Protein AF-A0A970TPG6-F1 (afdb_monomer)

Radius of gyration: 20.42 Å; Cα contacts (8 Å, |Δi|>4): 256; chains: 1; bounding box: 68×37×38 Å

Secondary structure (DSSP, 8-state):
---HHHHHHHHGGGG-------SEEEEEEEEE---SSB-TT-EEEEEEEEEESSS---S-GGG-EEEEESEEEEEEPPPEEEETTEEEEEEEEEE---SSSEEEEEEEE--TT--EEEEEEEEB---

Sequence (127 aa):
MINLNKFFFSILFLFFFASNVFSCDIYFSVLNNKKAEYKAGEELVLKVKIHNTHRVCPEDINKVKFEEKGIKILSATRWSEPSSGVFERKLKLKIENSKSNQATMRVIRTCDKEGGRKTFSVKVAKS

Nearest PDB structures (foldseek):
  3oq3-assembly1_B  TM=3.943E-01  e=3.334E-03  Ectromelia virus Moscow
  3s36-assembly1_X  TM=4.317E-01  e=1.628E-02  Homo sapiens
  4pgz-assembly2_A  TM=4.745E-01  e=4.941E-02  Homo sapiens
  7nyd-assembly1_A  TM=5.686E-01  e=1.897E+00  Homo sapiens

Mean predicted aligned error: 8.01 Å

Structure (mmCIF, N/CA/C/O backbone):
data_AF-A0A970TPG6-F1
#
_entry.id   AF-A0A970TPG6-F1
#
loop_
_atom_site.group_PDB
_atom_site.id
_atom_site.type_symbol
_atom_site.label_atom_id
_atom_site.label_alt_id
_atom_site.label_comp_id
_atom_site.label_asym_id
_atom_site.label_entity_id
_atom_site.label_seq_id
_atom_site.pdbx_PDB_ins_code
_atom_site.Cartn_x
_atom_site.Cartn_y
_atom_site.Cartn_z
_atom_site.occupancy
_atom_site.B_iso_or_equiv
_atom_site.auth_seq_id
_atom_site.auth_comp_id
_atom_site.auth_asym_id
_atom_site.auth_atom_id
_atom_site.pdbx_PDB_model_num
ATOM 1 N N . MET A 1 1 ? 53.887 23.217 12.599 1.00 51.88 1 MET A N 1
ATOM 2 C CA . MET A 1 1 ? 52.812 23.619 13.533 1.00 51.88 1 MET A CA 1
ATOM 3 C C . MET A 1 1 ? 51.517 23.764 12.753 1.00 51.88 1 MET A C 1
ATOM 5 O O . MET A 1 1 ? 51.378 24.702 11.979 1.00 51.88 1 MET A O 1
ATOM 9 N N . ILE A 1 2 ? 50.615 22.791 12.871 1.00 59.25 2 ILE A N 1
ATOM 10 C CA . ILE A 1 2 ? 49.308 22.831 12.204 1.00 59.25 2 ILE A CA 1
ATOM 11 C C . ILE A 1 2 ? 48.425 23.790 13.011 1.00 59.25 2 ILE A C 1
ATOM 13 O O . ILE A 1 2 ? 48.276 23.620 14.217 1.00 59.25 2 ILE A O 1
ATOM 17 N N . ASN A 1 3 ? 47.897 24.834 12.366 1.00 55.19 3 ASN A N 1
ATOM 18 C CA . ASN A 1 3 ? 47.033 25.824 13.013 1.00 55.19 3 ASN A CA 1
ATOM 19 C C . ASN A 1 3 ? 45.741 25.143 13.494 1.00 55.19 3 ASN A C 1
ATOM 21 O O . ASN A 1 3 ? 44.906 24.757 12.674 1.00 55.19 3 ASN A O 1
ATOM 25 N N . LEU A 1 4 ? 45.578 25.020 14.814 1.00 59.75 4 LEU A N 1
ATOM 26 C CA . LEU A 1 4 ? 44.483 24.294 15.471 1.00 59.75 4 LEU A CA 1
ATOM 27 C C . LEU A 1 4 ? 43.090 24.785 15.014 1.00 59.75 4 LEU A C 1
ATOM 29 O O . LEU A 1 4 ? 42.172 23.988 14.840 1.00 59.75 4 LEU A O 1
ATOM 33 N N . ASN A 1 5 ? 42.974 26.074 14.670 1.00 57.62 5 ASN A N 1
ATOM 34 C CA . ASN A 1 5 ? 41.733 26.693 14.185 1.00 57.62 5 ASN A CA 1
ATOM 35 C C . ASN A 1 5 ? 41.367 26.313 12.736 1.00 57.62 5 ASN A C 1
ATOM 37 O O . ASN A 1 5 ? 40.197 26.357 12.367 1.00 57.62 5 ASN A O 1
ATOM 41 N N . LYS A 1 6 ? 42.344 25.916 11.906 1.00 54.59 6 LYS A N 1
ATOM 42 C CA . LYS A 1 6 ? 42.099 25.441 10.529 1.00 54.59 6 LYS A CA 1
ATOM 43 C C . LYS A 1 6 ? 41.774 23.945 10.483 1.00 54.59 6 LYS A C 1
ATOM 45 O O . LYS A 1 6 ? 41.088 23.498 9.570 1.00 54.59 6 LYS A O 1
ATOM 50 N N . PHE A 1 7 ? 42.215 23.188 11.489 1.00 56.19 7 PHE A N 1
ATOM 51 C CA . PHE A 1 7 ? 41.915 21.760 11.614 1.00 56.19 7 PHE A CA 1
ATOM 52 C C . PHE A 1 7 ? 40.449 21.516 12.010 1.00 56.19 7 PHE A C 1
ATOM 54 O O . PHE A 1 7 ? 39.806 20.606 11.489 1.00 56.19 7 PHE A O 1
ATOM 61 N N . PHE A 1 8 ? 39.883 22.399 12.841 1.00 56.66 8 PHE A N 1
ATOM 62 C CA . PHE A 1 8 ? 38.481 22.325 13.262 1.00 56.66 8 PHE A CA 1
ATOM 63 C C . PHE A 1 8 ? 37.495 22.510 12.093 1.00 56.66 8 PHE A C 1
ATOM 65 O O . PHE A 1 8 ? 36.499 21.797 11.997 1.00 56.66 8 PHE A O 1
ATOM 72 N N . PHE A 1 9 ? 37.813 23.399 11.144 1.00 57.06 9 PHE A N 1
ATOM 73 C CA . PHE A 1 9 ? 36.996 23.607 9.941 1.00 57.06 9 PHE A CA 1
ATOM 74 C C . PHE A 1 9 ? 37.078 22.438 8.941 1.00 57.06 9 PHE A C 1
ATOM 76 O O . PHE A 1 9 ? 36.124 22.197 8.207 1.00 57.06 9 PHE A O 1
ATOM 83 N N . SER A 1 10 ? 38.181 21.678 8.939 1.00 57.06 10 SER A N 1
ATOM 84 C CA . SER A 1 10 ? 38.371 20.524 8.047 1.00 57.06 10 SER A CA 1
ATOM 85 C C . SER A 1 10 ? 37.647 19.258 8.524 1.00 57.06 10 SER A C 1
ATOM 87 O O . SER A 1 10 ? 37.299 18.418 7.698 1.00 57.06 10 SER A O 1
ATOM 89 N N . ILE A 1 11 ? 37.400 19.113 9.830 1.00 59.25 11 ILE A N 1
ATOM 90 C CA . ILE A 1 11 ? 36.650 17.980 10.405 1.00 59.25 11 ILE A CA 1
ATOM 91 C C . ILE A 1 11 ? 35.133 18.159 10.241 1.00 59.25 11 ILE A C 1
ATOM 93 O O . ILE A 1 11 ? 34.408 17.178 10.082 1.00 59.25 11 ILE A O 1
ATOM 97 N N . LEU A 1 12 ? 34.646 19.403 10.197 1.00 57.31 12 LEU A N 1
ATOM 98 C CA . LEU A 1 12 ? 33.216 19.706 10.087 1.00 57.31 12 LEU A CA 1
ATOM 99 C C . LEU A 1 12 ? 32.616 19.368 8.704 1.00 57.31 12 LEU A C 1
ATOM 101 O O . LEU A 1 12 ? 31.408 19.186 8.587 1.00 57.31 12 LEU A O 1
ATOM 105 N N . PHE A 1 13 ? 33.442 19.230 7.660 1.00 56.47 13 PHE A N 1
ATOM 106 C CA . PHE A 1 13 ? 32.980 18.943 6.293 1.00 56.47 13 PHE A CA 1
ATOM 107 C C . PHE A 1 13 ? 32.783 17.440 5.999 1.00 56.47 13 PHE A C 1
ATOM 109 O O . PHE A 1 13 ? 32.163 17.079 5.002 1.00 56.47 13 PHE A O 1
ATOM 116 N N . LEU A 1 14 ? 33.264 16.549 6.876 1.00 57.03 14 LEU A N 1
ATOM 117 C CA . LEU A 1 14 ? 33.251 15.091 6.664 1.00 57.03 14 LEU A CA 1
ATOM 118 C C . LEU A 1 14 ? 31.952 14.389 7.096 1.00 57.03 14 LEU A C 1
ATOM 120 O O . LEU A 1 14 ? 31.821 13.182 6.921 1.00 57.03 14 LEU A O 1
ATOM 124 N N . PHE A 1 15 ? 30.968 15.134 7.605 1.00 57.62 15 PHE A N 1
ATOM 125 C CA . PHE A 1 15 ? 29.651 14.606 7.985 1.00 57.62 15 PHE A CA 1
ATOM 126 C C . PHE A 1 15 ? 28.602 14.672 6.860 1.00 57.62 15 PHE A C 1
ATOM 128 O O . PHE A 1 15 ? 27.402 14.537 7.110 1.00 57.62 15 PHE A O 1
ATOM 135 N N . PHE A 1 16 ? 29.030 14.872 5.609 1.00 60.25 16 PHE A N 1
ATOM 136 C CA . PHE A 1 16 ? 28.125 14.942 4.465 1.00 60.25 16 PHE A CA 1
ATOM 137 C C . PHE A 1 16 ? 27.560 13.549 4.092 1.00 60.25 16 PHE A C 1
ATOM 139 O O . PHE A 1 16 ? 28.134 12.798 3.313 1.00 60.25 16 PHE A O 1
ATOM 146 N N . PHE A 1 17 ? 26.375 13.271 4.644 1.00 56.88 17 PHE A N 1
ATOM 147 C CA . PHE A 1 17 ? 25.261 12.520 4.047 1.00 56.88 17 PHE A CA 1
ATOM 148 C C . PHE A 1 17 ? 25.469 11.034 3.722 1.00 56.88 17 PHE A C 1
ATOM 150 O O . PHE A 1 17 ? 25.522 10.628 2.565 1.00 56.88 17 PHE A O 1
ATOM 157 N N . ALA A 1 18 ? 25.359 10.191 4.749 1.00 55.50 18 ALA A N 1
ATOM 158 C CA . ALA A 1 18 ? 24.852 8.832 4.569 1.00 55.50 18 ALA A CA 1
ATOM 159 C C . ALA A 1 18 ? 23.316 8.871 4.414 1.00 55.50 18 ALA A C 1
ATOM 161 O O . ALA A 1 18 ? 22.571 8.591 5.356 1.00 55.50 18 ALA A O 1
ATOM 162 N N . SER A 1 19 ? 22.812 9.283 3.247 1.00 61.28 19 SER A N 1
ATOM 163 C CA . SER A 1 19 ? 21.405 9.058 2.905 1.00 61.28 19 SER A CA 1
ATOM 164 C C . SER A 1 19 ? 21.236 7.601 2.469 1.00 61.28 19 SER A C 1
ATOM 166 O O . SER A 1 19 ? 21.944 7.113 1.594 1.00 61.28 19 SER A O 1
ATOM 168 N N . ASN A 1 20 ? 20.305 6.881 3.100 1.00 59.00 20 ASN A N 1
ATOM 169 C CA . ASN A 1 20 ? 19.937 5.535 2.662 1.00 59.00 20 ASN A CA 1
ATOM 170 C C . ASN A 1 20 ? 19.205 5.661 1.321 1.00 59.00 20 ASN A C 1
ATOM 172 O O . ASN A 1 20 ? 18.026 6.024 1.287 1.00 59.00 20 ASN A O 1
ATOM 176 N N . VAL A 1 21 ? 19.919 5.425 0.220 1.00 64.06 21 VAL A N 1
ATOM 177 C CA . VAL A 1 21 ? 19.346 5.453 -1.126 1.00 64.06 21 VAL A CA 1
ATOM 178 C C . VAL A 1 21 ? 18.658 4.117 -1.361 1.00 64.06 21 VAL A C 1
ATOM 180 O O . VAL A 1 21 ? 19.294 3.129 -1.708 1.00 64.06 21 VAL A O 1
ATOM 183 N N . PHE A 1 22 ? 17.343 4.075 -1.150 1.00 79.75 22 PHE A N 1
ATOM 184 C CA . PHE A 1 22 ? 16.560 2.926 -1.584 1.00 79.75 22 PHE A CA 1
ATOM 185 C C . PHE A 1 22 ? 16.502 2.884 -3.110 1.00 79.75 22 PHE A C 1
ATOM 187 O O . PHE A 1 22 ? 16.376 3.898 -3.796 1.00 79.75 22 PHE A O 1
ATOM 194 N N . SER A 1 23 ? 16.543 1.667 -3.620 1.00 82.31 23 SER A N 1
ATOM 195 C CA . SER A 1 23 ? 16.485 1.342 -5.037 1.00 82.31 23 SER A CA 1
ATOM 196 C C . SER A 1 23 ? 15.093 1.529 -5.649 1.00 82.31 23 SER A C 1
ATOM 198 O O . SER A 1 23 ? 14.927 1.711 -6.859 1.00 82.31 23 SER A O 1
ATOM 200 N N . CYS A 1 24 ? 14.052 1.494 -4.828 1.00 88.62 24 CYS A N 1
ATOM 201 C CA . CYS A 1 24 ? 12.700 1.777 -5.275 1.00 88.62 24 CYS A CA 1
ATOM 202 C C . CYS A 1 24 ? 12.037 2.760 -4.319 1.00 88.62 24 CYS A C 1
ATOM 204 O O . CYS A 1 24 ? 11.940 2.500 -3.115 1.00 88.62 24 CYS A O 1
ATOM 206 N N . ASP A 1 25 ? 11.479 3.826 -4.877 1.00 92.56 25 ASP A N 1
ATOM 207 C CA . ASP A 1 25 ? 10.598 4.715 -4.143 1.00 92.56 25 ASP A CA 1
ATOM 208 C C . ASP A 1 25 ? 9.174 4.169 -4.155 1.00 92.56 25 ASP A C 1
ATOM 210 O O . ASP A 1 25 ? 8.652 3.730 -5.181 1.00 92.56 25 ASP A O 1
ATOM 214 N N . ILE A 1 26 ? 8.519 4.214 -2.997 1.00 96.06 26 ILE A N 1
ATOM 215 C CA . ILE A 1 26 ? 7.124 3.802 -2.837 1.00 96.06 26 ILE A CA 1
ATOM 216 C C . ILE A 1 26 ? 6.305 5.033 -2.450 1.00 96.06 26 ILE A C 1
ATOM 218 O O . ILE A 1 26 ? 6.691 5.813 -1.576 1.00 96.06 26 ILE A O 1
ATOM 222 N N . TYR A 1 27 ? 5.142 5.214 -3.063 1.00 97.06 27 TYR A N 1
ATOM 223 C CA . TYR A 1 27 ? 4.226 6.313 -2.779 1.00 97.06 27 TYR A CA 1
ATOM 224 C C . TYR A 1 27 ? 2.815 5.795 -2.540 1.00 97.06 27 TYR A C 1
ATOM 226 O O . TYR A 1 27 ? 2.385 4.788 -3.107 1.00 97.06 27 TYR A O 1
ATOM 234 N N . PHE A 1 28 ? 2.092 6.531 -1.704 1.00 98.00 28 PHE A N 1
ATOM 235 C CA . PHE A 1 28 ? 0.732 6.221 -1.299 1.00 98.00 28 PHE A CA 1
ATOM 236 C C . PHE A 1 28 ? -0.178 7.401 -1.606 1.00 98.00 28 PHE A C 1
ATOM 238 O O . PHE A 1 28 ? 0.163 8.550 -1.325 1.00 98.00 28 PHE A O 1
ATOM 245 N N . SER A 1 29 ? -1.355 7.124 -2.153 1.00 97.75 29 SER A N 1
ATOM 246 C CA . SER A 1 29 ? -2.391 8.139 -2.346 1.00 97.75 29 SER A CA 1
ATOM 247 C C . SER A 1 29 ? -3.755 7.543 -2.043 1.00 97.75 29 SER A C 1
ATOM 249 O O . SER A 1 29 ? -4.179 6.594 -2.699 1.00 97.75 29 SER A O 1
ATOM 251 N N . VAL A 1 30 ? -4.446 8.085 -1.043 1.00 97.44 30 VAL A N 1
ATOM 252 C CA . VAL A 1 30 ? -5.830 7.694 -0.749 1.00 97.44 30 VAL A CA 1
ATOM 253 C C . VAL A 1 30 ? -6.722 8.315 -1.819 1.00 97.44 30 VAL A C 1
ATOM 255 O O . VAL A 1 30 ? -6.802 9.537 -1.916 1.00 97.44 30 VAL A O 1
ATOM 258 N N . LEU A 1 31 ? -7.342 7.474 -2.646 1.00 96.25 31 LEU A N 1
ATOM 259 C CA . LEU A 1 31 ? -8.183 7.897 -3.767 1.00 96.25 31 LEU A CA 1
ATOM 260 C C . LEU A 1 31 ? -9.637 8.133 -3.357 1.00 96.25 31 LEU A C 1
ATOM 262 O O . LEU A 1 31 ? -10.322 8.916 -4.001 1.00 96.25 31 LEU A O 1
ATOM 266 N N . ASN A 1 32 ? -10.115 7.434 -2.325 1.00 93.81 32 ASN A N 1
ATOM 267 C CA . ASN A 1 32 ? -11.489 7.550 -1.847 1.00 93.81 32 ASN A CA 1
ATOM 268 C C . ASN A 1 32 ? -11.563 7.378 -0.324 1.00 93.81 32 ASN A C 1
ATOM 270 O O . ASN A 1 32 ? -10.763 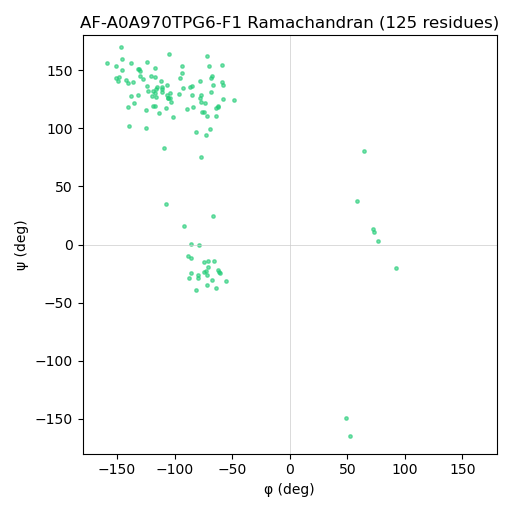6.631 0.244 1.00 93.81 32 ASN A O 1
ATOM 274 N N . ASN A 1 33 ? -12.543 8.039 0.300 1.00 91.81 33 ASN A N 1
ATOM 275 C CA . ASN A 1 33 ? -12.832 8.017 1.735 1.00 91.81 33 ASN A CA 1
ATOM 276 C C . ASN A 1 33 ? -11.661 8.468 2.615 1.00 91.81 33 ASN A C 1
ATOM 278 O O . ASN A 1 33 ? -11.460 7.922 3.694 1.00 91.81 33 ASN A O 1
ATOM 282 N N . LYS A 1 34 ? -10.880 9.467 2.180 1.00 95.69 34 LYS A N 1
ATOM 283 C CA . LYS A 1 34 ? -9.809 10.025 3.015 1.00 95.69 34 LYS A CA 1
ATOM 284 C C . LYS A 1 34 ? -10.407 10.680 4.263 1.00 95.69 34 LYS A C 1
ATOM 286 O O . LYS A 1 34 ? -11.112 11.678 4.156 1.00 95.69 34 LYS A O 1
ATOM 291 N N . LYS A 1 35 ? -10.065 10.156 5.437 1.00 95.12 35 LYS A N 1
ATOM 292 C CA . LYS A 1 35 ? -10.436 10.718 6.742 1.00 95.12 35 LYS A CA 1
ATOM 293 C C . LYS A 1 35 ? -9.204 10.992 7.596 1.00 95.12 35 LYS A C 1
ATOM 295 O O . LYS A 1 35 ? -8.149 10.390 7.391 1.00 95.12 35 LYS A O 1
ATOM 300 N N . ALA A 1 36 ? -9.351 11.904 8.555 1.00 94.50 36 ALA A N 1
ATOM 301 C CA . ALA A 1 36 ? -8.344 12.124 9.593 1.00 94.50 36 ALA A CA 1
ATOM 302 C C . ALA A 1 36 ? -8.235 10.916 10.542 1.00 94.50 36 ALA A C 1
ATOM 304 O O . ALA A 1 36 ? -7.153 10.626 11.052 1.00 94.50 36 ALA A O 1
ATOM 305 N N . GLU A 1 37 ? -9.348 10.207 10.736 1.00 95.25 37 GLU A N 1
ATOM 306 C CA . GLU A 1 37 ? -9.489 9.042 11.601 1.00 95.25 37 GLU A CA 1
ATOM 307 C C . GLU A 1 37 ? -10.577 8.116 11.043 1.00 95.25 37 GLU A C 1
ATOM 309 O O . GLU A 1 37 ? -11.570 8.592 10.487 1.00 95.25 37 GLU A O 1
ATOM 314 N N . TYR A 1 38 ? -10.370 6.806 11.165 1.00 95.44 38 TYR A N 1
ATOM 315 C CA . TYR A 1 38 ? -11.287 5.777 10.676 1.00 95.44 38 TYR A CA 1
ATOM 316 C C . TYR A 1 38 ? -11.843 4.947 11.824 1.00 95.44 38 TYR A C 1
ATOM 318 O O . TYR A 1 38 ? -11.172 4.739 12.832 1.00 95.44 38 TYR A O 1
ATOM 326 N N . LYS A 1 39 ? -13.044 4.406 11.648 1.00 95.12 39 LYS A N 1
ATOM 327 C CA . LYS A 1 39 ? -13.605 3.381 12.534 1.00 95.12 39 LYS A CA 1
ATOM 328 C C . LYS A 1 39 ? -13.307 1.988 11.984 1.00 95.12 39 LYS A C 1
ATOM 330 O O . LYS A 1 39 ? -13.160 1.802 10.775 1.00 95.12 39 LYS A O 1
ATOM 335 N N . ALA A 1 40 ? -13.249 0.993 12.864 1.00 95.00 40 ALA A N 1
ATOM 336 C CA . ALA A 1 40 ? -13.173 -0.392 12.423 1.00 95.00 40 ALA A CA 1
ATOM 337 C C . ALA A 1 40 ? -14.393 -0.751 11.562 1.00 95.00 40 ALA A C 1
ATOM 339 O O . ALA A 1 40 ? -15.517 -0.331 11.830 1.00 95.00 40 ALA A O 1
ATOM 340 N N . GLY A 1 41 ? -14.153 -1.516 10.502 1.00 95.62 41 GLY A N 1
ATOM 341 C CA . GLY A 1 41 ? -15.146 -1.850 9.491 1.00 95.62 41 GLY A CA 1
ATOM 342 C C . GLY A 1 41 ? -15.178 -0.895 8.300 1.00 95.62 41 GLY A C 1
ATOM 343 O O . GLY A 1 41 ? -15.645 -1.309 7.241 1.00 95.62 41 GLY A O 1
ATOM 344 N N . GLU A 1 42 ? -14.657 0.330 8.431 1.00 96.75 42 GLU A N 1
ATOM 345 C CA . GLU A 1 42 ? -14.633 1.291 7.326 1.00 96.75 42 GLU A CA 1
ATOM 346 C C . GLU A 1 42 ? -13.647 0.893 6.225 1.00 96.75 42 GLU A C 1
ATOM 348 O O . GLU A 1 42 ? -12.648 0.210 6.46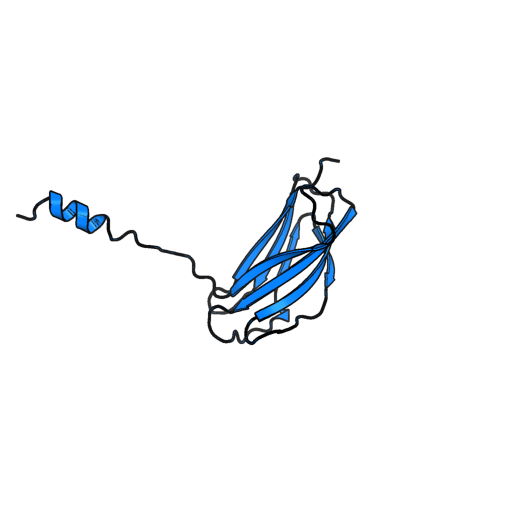0 1.00 96.75 42 GLU A O 1
ATOM 353 N N . GLU A 1 43 ? -13.928 1.357 5.007 1.00 97.88 43 GLU A N 1
ATOM 354 C CA . GLU A 1 43 ? -13.152 1.033 3.815 1.00 97.88 43 GLU A CA 1
ATOM 355 C C . GLU A 1 43 ? -12.563 2.281 3.152 1.00 97.88 43 GLU A C 1
ATOM 357 O O . GLU A 1 43 ? -13.204 3.334 3.064 1.00 97.88 43 GLU A O 1
ATOM 362 N N . LEU A 1 44 ? -11.361 2.133 2.595 1.00 97.62 44 LEU A N 1
ATOM 363 C CA . LEU A 1 44 ? -10.706 3.155 1.782 1.00 97.62 44 LEU A CA 1
ATOM 364 C C . LEU A 1 44 ? -10.033 2.539 0.555 1.00 97.62 44 LEU A C 1
ATOM 366 O O . LEU A 1 44 ?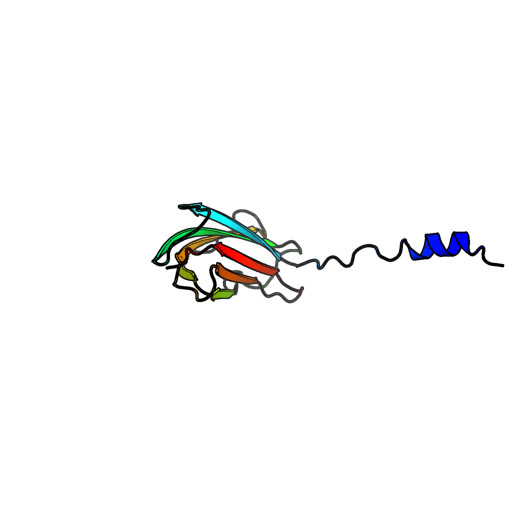 -9.683 1.357 0.535 1.00 97.62 44 LEU A O 1
ATOM 370 N N . VAL A 1 45 ? -9.834 3.355 -0.481 1.00 98.25 45 VAL A N 1
ATOM 371 C CA . VAL A 1 45 ? -9.107 2.940 -1.689 1.00 98.25 45 VAL A CA 1
ATOM 372 C C . VAL A 1 45 ? -7.745 3.610 -1.700 1.00 98.25 45 VAL A C 1
ATOM 374 O O . VAL A 1 45 ? -7.649 4.835 -1.780 1.00 98.25 45 VAL A O 1
ATOM 377 N N . LEU A 1 46 ? -6.688 2.805 -1.654 1.00 98.44 46 LEU A N 1
ATOM 378 C CA . LEU A 1 46 ? -5.306 3.261 -1.675 1.00 98.44 46 LEU A CA 1
ATOM 379 C C . LEU A 1 46 ? -4.677 2.975 -3.039 1.00 98.44 46 LEU A C 1
ATOM 381 O O . LEU A 1 46 ? -4.655 1.833 -3.492 1.00 98.44 46 LEU A O 1
ATOM 385 N N . LYS A 1 47 ? -4.112 3.992 -3.684 1.00 98.56 47 LYS A N 1
ATOM 386 C CA . LYS A 1 47 ? -3.162 3.805 -4.780 1.00 98.56 47 LYS A CA 1
ATOM 387 C C . LYS A 1 47 ? -1.769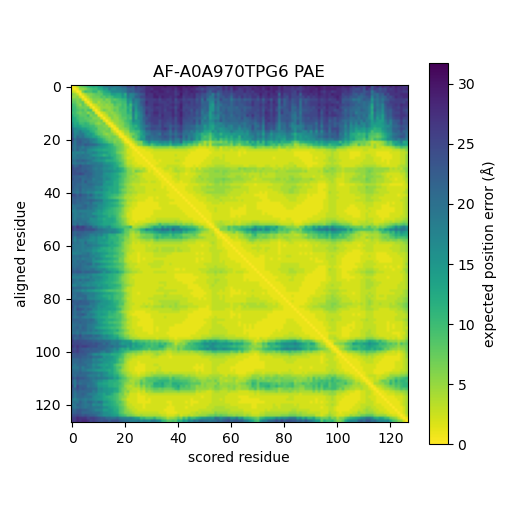 3.599 -4.196 1.00 98.56 47 LYS A C 1
ATOM 389 O O . LYS A 1 47 ? -1.303 4.424 -3.409 1.00 98.56 47 LYS A O 1
ATOM 394 N N . VAL A 1 48 ? -1.111 2.532 -4.629 1.00 98.44 48 VAL A N 1
ATOM 395 C CA . VAL A 1 48 ? 0.312 2.287 -4.395 1.00 98.44 48 VAL A CA 1
ATOM 396 C C . VAL A 1 48 ? 1.040 2.537 -5.706 1.00 98.44 48 VAL A C 1
ATOM 398 O O . VAL A 1 48 ? 0.676 1.958 -6.730 1.00 98.44 48 VAL A O 1
ATOM 401 N N . LYS A 1 49 ? 2.051 3.404 -5.667 1.00 98.12 49 LYS A N 1
ATOM 402 C CA . LYS A 1 49 ? 2.965 3.660 -6.780 1.00 98.12 49 LYS A CA 1
ATOM 403 C C . LYS A 1 49 ? 4.366 3.231 -6.377 1.00 98.12 49 LYS A C 1
ATOM 405 O O . LYS A 1 49 ? 4.806 3.573 -5.283 1.00 98.12 49 LYS A O 1
ATOM 410 N N . ILE A 1 50 ? 5.050 2.512 -7.253 1.00 96.12 50 ILE A N 1
ATOM 411 C CA . ILE A 1 50 ? 6.453 2.139 -7.098 1.00 96.12 50 ILE A CA 1
ATOM 412 C C . ILE A 1 50 ? 7.216 2.730 -8.275 1.00 96.12 50 ILE A C 1
ATOM 414 O O . ILE A 1 50 ? 6.820 2.530 -9.418 1.00 96.12 50 ILE A O 1
ATOM 418 N N . HIS A 1 51 ? 8.281 3.464 -7.987 1.00 94.75 51 HIS A N 1
ATOM 419 C CA . HIS A 1 51 ? 9.181 4.025 -8.983 1.00 94.75 51 HIS A CA 1
ATOM 420 C C . HIS A 1 51 ? 10.564 3.409 -8.792 1.00 94.75 51 HIS A C 1
ATOM 422 O O . HIS A 1 51 ? 11.165 3.532 -7.724 1.00 94.75 51 HIS A O 1
ATOM 428 N N . ASN A 1 52 ? 11.056 2.720 -9.816 1.00 92.06 52 ASN A N 1
ATOM 429 C CA . ASN A 1 52 ? 12.420 2.219 -9.833 1.00 92.06 52 ASN A CA 1
ATOM 430 C C . ASN A 1 52 ? 13.369 3.404 -10.027 1.00 92.06 52 ASN A C 1
ATOM 432 O O . ASN A 1 52 ? 13.409 4.000 -11.098 1.00 92.06 52 ASN A O 1
ATOM 436 N N . THR A 1 53 ? 14.135 3.737 -8.993 1.00 88.12 53 THR A N 1
ATOM 437 C CA . THR A 1 53 ? 15.108 4.838 -9.035 1.00 88.12 53 THR A CA 1
ATOM 438 C C . THR A 1 53 ? 16.479 4.379 -9.535 1.00 88.12 53 THR A C 1
ATOM 440 O O . THR A 1 53 ? 17.333 5.202 -9.857 1.00 88.12 53 THR A O 1
ATOM 443 N N . HIS A 1 54 ? 16.680 3.065 -9.670 1.00 79.94 54 HIS A N 1
ATOM 444 C CA . HIS A 1 54 ? 17.891 2.447 -10.202 1.00 79.94 54 HIS A CA 1
ATOM 445 C C . HIS A 1 54 ? 17.548 1.517 -11.382 1.00 79.94 54 HIS A C 1
ATOM 447 O O . HIS A 1 54 ? 17.159 0.366 -11.209 1.00 79.94 54 HIS A O 1
ATOM 453 N N . ARG A 1 55 ? 17.739 1.992 -12.619 1.00 78.94 55 ARG A N 1
ATOM 454 C CA . ARG A 1 55 ? 17.580 1.169 -13.840 1.00 78.94 55 ARG A CA 1
ATOM 455 C C . ARG A 1 55 ? 16.219 0.427 -13.900 1.00 78.94 55 ARG A C 1
ATOM 457 O O . ARG A 1 55 ? 15.261 0.754 -13.202 1.00 78.94 55 ARG A O 1
ATOM 464 N N . VAL A 1 56 ? 16.118 -0.564 -14.784 1.00 80.75 56 VAL A N 1
ATOM 465 C CA . VAL A 1 56 ? 14.997 -1.511 -14.807 1.00 80.75 56 VAL A CA 1
ATOM 466 C C . VAL A 1 56 ? 15.294 -2.619 -13.798 1.00 80.75 56 VAL A C 1
ATOM 468 O O . VAL A 1 56 ? 16.292 -3.325 -13.930 1.00 80.75 56 VAL A O 1
ATOM 471 N N . CYS A 1 57 ? 14.444 -2.761 -12.781 1.00 83.75 57 CYS A N 1
ATOM 472 C CA . CYS A 1 57 ? 14.562 -3.836 -11.801 1.00 83.75 57 CYS A CA 1
ATOM 473 C C . CYS A 1 57 ? 14.125 -5.166 -12.449 1.00 83.75 57 CYS A C 1
ATOM 475 O O . CYS A 1 57 ? 12.979 -5.245 -12.894 1.00 83.75 57 CYS A O 1
ATOM 477 N N . PRO A 1 58 ? 14.985 -6.202 -12.502 1.00 86.19 58 PRO A N 1
ATOM 478 C CA . PRO A 1 58 ? 14.661 -7.472 -13.162 1.00 86.19 58 PRO A CA 1
ATOM 479 C C . PRO A 1 58 ? 13.682 -8.334 -12.356 1.00 86.19 58 PRO A C 1
ATOM 481 O O . PRO A 1 58 ? 13.117 -9.294 -12.873 1.00 86.19 58 PRO A O 1
ATOM 484 N N . GLU A 1 59 ? 13.487 -8.020 -11.076 1.00 90.38 59 GLU A N 1
ATOM 485 C CA . GLU A 1 59 ? 12.537 -8.741 -10.246 1.00 90.38 59 GLU A CA 1
ATOM 486 C C . GLU A 1 59 ? 11.100 -8.4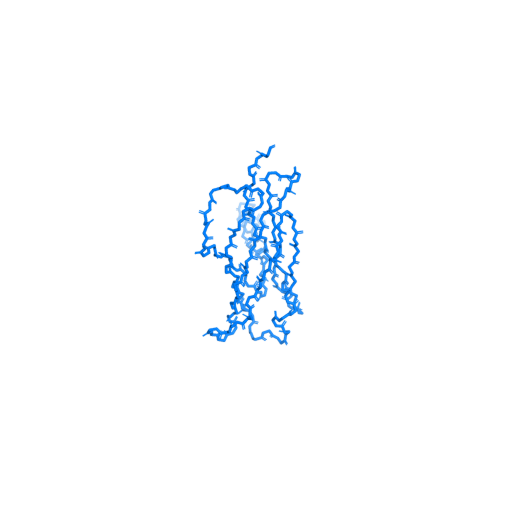79 -10.705 1.00 90.38 59 GLU A C 1
ATOM 488 O O . GLU A 1 59 ? 10.735 -7.355 -11.039 1.00 90.38 59 GLU A O 1
ATOM 493 N N . ASP A 1 60 ? 10.233 -9.478 -10.598 1.00 92.44 60 ASP A N 1
ATOM 494 C CA . ASP A 1 60 ? 8.816 -9.310 -10.923 1.00 92.44 60 ASP A CA 1
ATOM 495 C C . ASP A 1 60 ? 8.119 -8.378 -9.907 1.00 92.44 60 ASP A C 1
ATOM 497 O O . ASP A 1 60 ? 8.241 -8.546 -8.687 1.00 92.44 60 ASP A O 1
ATOM 501 N N . ILE A 1 61 ? 7.364 -7.393 -10.406 1.00 94.38 61 ILE A N 1
ATOM 502 C CA . ILE A 1 61 ? 6.558 -6.465 -9.600 1.00 94.38 61 ILE A CA 1
ATOM 503 C C . ILE A 1 61 ? 5.474 -7.184 -8.776 1.00 94.38 61 ILE A C 1
ATOM 505 O O . ILE A 1 61 ? 5.050 -6.700 -7.723 1.00 94.38 61 ILE A O 1
ATOM 509 N N . ASN A 1 62 ? 5.050 -8.379 -9.190 1.00 95.19 62 ASN A N 1
ATOM 510 C CA . ASN A 1 62 ? 4.098 -9.200 -8.445 1.00 95.19 62 ASN A CA 1
ATOM 511 C C . ASN A 1 62 ? 4.691 -9.800 -7.160 1.00 95.19 62 ASN A C 1
ATOM 513 O O . ASN A 1 62 ? 3.930 -10.212 -6.289 1.00 95.19 62 ASN A O 1
ATOM 517 N N . LYS A 1 63 ? 6.022 -9.785 -6.986 1.00 94.81 63 LYS A N 1
ATOM 518 C CA . LYS A 1 63 ? 6.690 -10.226 -5.747 1.00 94.81 63 LYS A CA 1
ATOM 519 C C . LYS A 1 63 ? 6.658 -9.185 -4.620 1.00 94.81 63 LYS A C 1
ATOM 521 O O . LYS A 1 63 ? 7.203 -9.439 -3.546 1.00 94.81 63 LYS A O 1
ATOM 526 N N . VAL A 1 64 ? 6.063 -8.009 -4.844 1.00 96.44 64 VAL A N 1
ATOM 527 C CA . VAL A 1 64 ? 5.863 -7.004 -3.787 1.00 96.44 64 VAL A CA 1
ATOM 528 C C . VAL A 1 64 ? 5.049 -7.612 -2.649 1.00 96.44 64 VAL A C 1
ATOM 530 O O . VAL A 1 64 ? 3.943 -8.109 -2.859 1.00 96.44 64 VAL A O 1
ATOM 533 N N . LYS A 1 65 ? 5.588 -7.533 -1.433 1.00 97.00 65 LYS A N 1
ATOM 534 C CA . LYS A 1 65 ? 4.940 -8.035 -0.222 1.00 97.00 65 LYS A CA 1
ATOM 535 C C . LYS A 1 65 ? 4.181 -6.917 0.482 1.00 97.00 65 LYS A C 1
ATOM 537 O O . LYS A 1 65 ? 4.652 -5.778 0.542 1.00 97.00 65 LYS A O 1
ATOM 542 N N . PHE A 1 66 ? 3.034 -7.277 1.043 1.00 97.75 66 PHE A N 1
ATOM 543 C CA . PHE A 1 66 ? 2.205 -6.418 1.879 1.00 97.75 66 PHE A CA 1
ATOM 544 C C . PHE A 1 66 ? 2.105 -7.059 3.263 1.00 97.75 66 PHE A C 1
ATOM 546 O O . PHE A 1 66 ? 1.639 -8.188 3.381 1.00 97.75 66 PHE A O 1
ATOM 553 N N . GLU A 1 67 ? 2.577 -6.363 4.294 1.00 97.69 67 GLU A N 1
ATOM 554 C CA . GLU A 1 67 ? 2.418 -6.781 5.689 1.00 97.69 67 GLU A CA 1
ATOM 555 C C . GLU A 1 67 ? 1.317 -5.931 6.324 1.00 97.69 67 GLU A C 1
ATOM 557 O O . GLU A 1 67 ? 1.393 -4.700 6.332 1.00 97.69 67 GLU A O 1
ATOM 562 N N . GLU A 1 68 ? 0.288 -6.593 6.834 1.00 96.62 68 GLU A N 1
ATOM 563 C CA . GLU A 1 68 ? -0.951 -6.000 7.328 1.00 96.62 68 GLU A CA 1
ATOM 564 C C . GLU A 1 68 ? -0.980 -5.977 8.862 1.00 96.62 68 GLU A C 1
ATOM 566 O O . GLU A 1 68 ? -0.733 -6.995 9.509 1.00 96.62 68 GLU A O 1
ATOM 571 N N . LYS A 1 69 ? -1.294 -4.826 9.472 1.00 96.31 69 LYS A N 1
ATOM 572 C CA . LYS A 1 69 ? -1.513 -4.717 10.922 1.00 96.31 69 LYS A CA 1
ATOM 573 C C . LYS A 1 69 ? -2.689 -3.792 11.227 1.00 96.31 69 LYS A C 1
ATOM 575 O O . LYS A 1 69 ? -2.558 -2.569 11.198 1.00 96.31 69 LYS A O 1
ATOM 580 N N . GLY A 1 70 ? -3.841 -4.378 11.548 1.00 95.31 70 GLY A N 1
ATOM 581 C CA . GLY A 1 70 ? -5.086 -3.628 11.768 1.00 95.31 70 GLY A CA 1
ATOM 582 C C . GLY A 1 70 ? -5.714 -3.081 10.477 1.00 95.31 70 GLY A C 1
ATOM 583 O O . GLY A 1 70 ? -6.630 -2.268 10.534 1.00 95.31 70 GLY A O 1
ATOM 584 N N . ILE A 1 71 ? -5.218 -3.503 9.313 1.00 96.56 71 ILE A N 1
ATOM 585 C CA . ILE A 1 71 ? -5.791 -3.253 7.986 1.00 96.56 71 ILE A CA 1
ATOM 586 C C . ILE A 1 71 ? -5.870 -4.602 7.288 1.00 96.56 71 ILE A C 1
ATOM 588 O O . ILE A 1 71 ? -4.950 -5.393 7.441 1.00 96.56 71 ILE A O 1
ATOM 592 N N . LYS A 1 72 ? -6.898 -4.819 6.473 1.00 97.69 72 LYS A N 1
ATOM 593 C CA . LYS A 1 72 ? -7.006 -5.974 5.582 1.00 97.69 72 LYS A CA 1
ATOM 594 C C . LYS A 1 72 ? -7.190 -5.534 4.134 1.00 97.69 72 LYS A C 1
ATOM 596 O O . LYS A 1 72 ? -8.049 -4.694 3.851 1.00 97.69 72 LYS A O 1
ATOM 601 N N . ILE A 1 73 ? -6.427 -6.100 3.203 1.00 98.12 73 ILE A N 1
ATOM 602 C CA . ILE A 1 73 ? -6.645 -5.931 1.764 1.00 98.12 73 ILE A CA 1
ATOM 603 C C . ILE A 1 73 ? -7.830 -6.812 1.359 1.00 98.12 73 ILE A C 1
ATOM 605 O O . ILE A 1 73 ? -7.766 -8.037 1.397 1.00 98.12 73 ILE A O 1
ATOM 609 N N . LEU A 1 74 ? -8.930 -6.182 0.947 1.00 98.19 74 LEU A N 1
ATOM 610 C CA . LEU A 1 74 ? -10.112 -6.888 0.449 1.00 98.19 74 LEU A CA 1
ATOM 611 C C . LEU A 1 74 ? -9.960 -7.289 -1.017 1.00 98.19 74 LEU A C 1
ATOM 613 O O . LEU A 1 74 ? -10.400 -8.356 -1.433 1.00 98.19 74 LEU A O 1
ATOM 617 N N . SER A 1 75 ? -9.368 -6.405 -1.817 1.00 98.12 75 SER A N 1
ATOM 618 C CA . SER A 1 75 ? -9.156 -6.632 -3.242 1.00 98.12 75 SER A CA 1
ATOM 619 C C . SER A 1 75 ? -8.035 -5.748 -3.767 1.00 98.12 75 SER A C 1
ATOM 621 O O . SER A 1 75 ? -7.783 -4.659 -3.245 1.00 98.12 75 SER A O 1
ATOM 623 N N . ALA A 1 76 ? -7.409 -6.171 -4.860 1.00 98.25 76 ALA A N 1
ATOM 624 C CA . ALA A 1 76 ? -6.338 -5.426 -5.497 1.00 98.25 76 ALA A CA 1
ATOM 625 C C . ALA A 1 76 ? -6.451 -5.504 -7.021 1.00 98.25 76 ALA A C 1
ATOM 627 O O . ALA A 1 76 ? -6.705 -6.571 -7.575 1.00 98.25 76 ALA A O 1
ATOM 628 N N . THR A 1 77 ? -6.214 -4.390 -7.716 1.00 98.44 77 THR A N 1
ATOM 629 C CA . THR A 1 77 ? -6.083 -4.418 -9.180 1.00 98.44 77 THR A CA 1
ATOM 630 C C . THR A 1 77 ? -4.771 -5.082 -9.576 1.00 98.44 77 THR A C 1
ATOM 632 O O . THR A 1 77 ? -3.842 -5.158 -8.765 1.00 98.44 77 THR A O 1
ATOM 635 N N . ARG A 1 78 ? -4.655 -5.507 -10.837 1.00 98.12 78 ARG A N 1
ATOM 636 C CA . ARG A 1 78 ? -3.346 -5.817 -11.427 1.00 98.12 78 ARG A CA 1
ATOM 637 C C . ARG A 1 78 ? -2.444 -4.577 -11.377 1.00 98.12 78 ARG A C 1
ATOM 639 O O . ARG A 1 78 ? -2.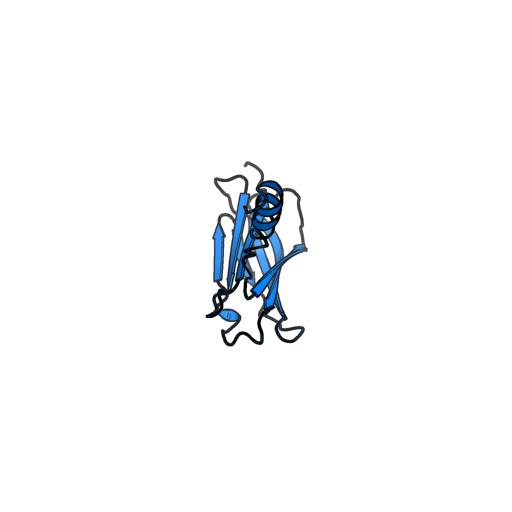947 -3.449 -11.310 1.00 98.12 78 ARG A O 1
ATOM 646 N N . TRP A 1 79 ? -1.134 -4.804 -11.370 1.00 98.06 79 TRP A N 1
ATOM 647 C CA . TRP A 1 79 ? -0.167 -3.739 -11.601 1.00 98.06 79 TRP A CA 1
ATOM 648 C C . TRP A 1 79 ? -0.297 -3.243 -13.043 1.00 98.06 79 TRP A C 1
ATOM 650 O O . TRP A 1 79 ? -0.445 -4.041 -13.966 1.00 98.06 79 TRP A O 1
ATOM 660 N N . SER A 1 80 ? -0.248 -1.931 -13.220 1.00 97.69 80 SER A N 1
ATOM 661 C CA . SER A 1 80 ? -0.092 -1.269 -14.514 1.00 97.69 80 SER A CA 1
ATOM 662 C C . SER A 1 80 ? 1.219 -0.497 -14.523 1.00 97.69 80 SER A C 1
ATOM 664 O O . SER A 1 80 ? 1.567 0.091 -13.499 1.00 97.69 80 SER A O 1
ATOM 666 N N . GLU A 1 81 ? 1.895 -0.443 -15.664 1.00 96.94 81 GLU A N 1
ATOM 667 C CA . GLU A 1 81 ? 3.119 0.336 -15.856 1.00 96.94 81 GLU A CA 1
ATOM 668 C C . GLU A 1 81 ? 2.825 1.533 -16.777 1.00 96.94 81 GLU A C 1
ATOM 670 O O . GLU A 1 81 ? 2.990 1.427 -17.990 1.00 96.94 81 GLU A O 1
ATOM 675 N N . PRO A 1 82 ? 2.289 2.658 -16.255 1.00 96.25 82 PRO A N 1
ATOM 676 C CA . PRO A 1 82 ? 1.970 3.828 -17.081 1.00 96.25 82 PRO A CA 1
ATOM 677 C C . PRO A 1 82 ? 3.190 4.437 -17.787 1.00 96.25 82 PRO A C 1
ATOM 679 O O . PRO A 1 82 ? 3.039 5.105 -18.805 1.00 96.25 82 PRO A O 1
ATOM 682 N N . SER A 1 83 ? 4.387 4.233 -17.243 1.00 94.88 83 SER A N 1
ATOM 683 C CA . SER A 1 83 ? 5.656 4.614 -17.855 1.00 94.88 83 SER A CA 1
ATOM 684 C C . SER A 1 83 ? 6.745 3.661 -17.381 1.00 94.88 83 SER A C 1
ATOM 686 O O . SER A 1 83 ? 6.642 3.134 -16.275 1.00 94.88 83 SER A O 1
ATOM 688 N N . SER A 1 84 ? 7.798 3.491 -18.181 1.00 93.25 84 SER A N 1
ATOM 689 C CA . SER A 1 84 ? 8.917 2.593 -17.864 1.00 93.25 84 SER A CA 1
ATOM 690 C C . SER A 1 84 ? 9.436 2.799 -16.436 1.00 93.25 84 SER A C 1
ATOM 692 O O . SER A 1 84 ? 9.771 3.918 -16.041 1.00 93.25 84 SER A O 1
ATOM 694 N N . GLY A 1 85 ? 9.457 1.724 -15.645 1.00 92.69 85 GLY A N 1
ATOM 695 C CA . GLY A 1 85 ? 9.927 1.723 -14.261 1.00 92.69 85 GLY A CA 1
ATOM 696 C C . GLY A 1 85 ? 8.959 2.328 -13.238 1.00 92.69 85 GLY A C 1
ATOM 697 O O . GLY A 1 85 ? 9.307 2.395 -12.057 1.00 92.69 85 GLY A O 1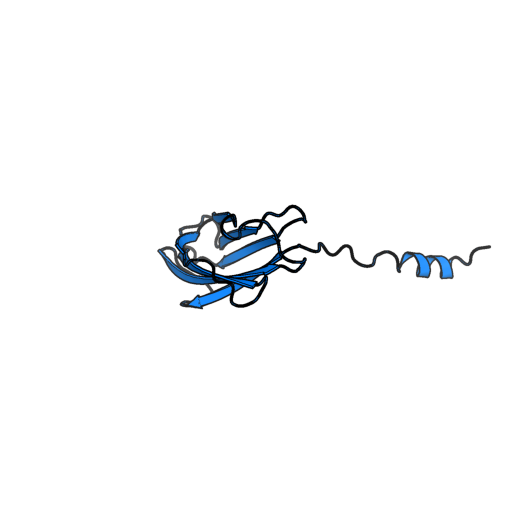
ATOM 698 N N . VAL A 1 86 ? 7.758 2.747 -13.645 1.00 95.56 86 VAL A N 1
ATOM 699 C CA . VAL A 1 86 ? 6.713 3.272 -12.756 1.00 95.56 86 VAL A CA 1
ATOM 700 C C . VAL A 1 86 ? 5.536 2.315 -12.755 1.00 95.56 86 VAL A C 1
ATOM 702 O O . VAL A 1 86 ? 4.815 2.211 -13.737 1.00 95.56 86 VAL A O 1
ATOM 705 N N . PHE A 1 87 ? 5.286 1.679 -11.617 1.00 97.31 87 PHE A N 1
ATOM 706 C CA . PHE A 1 87 ? 4.205 0.720 -11.436 1.00 97.31 87 PHE A CA 1
ATOM 707 C C . PHE A 1 87 ? 3.135 1.286 -10.514 1.00 97.31 87 PHE A C 1
ATOM 709 O O . PHE A 1 87 ? 3.434 1.833 -9.454 1.00 97.31 87 PHE A O 1
ATOM 716 N N . GLU A 1 88 ? 1.872 1.113 -10.880 1.00 98.38 88 GLU A N 1
ATOM 717 C CA . GLU A 1 88 ? 0.730 1.522 -10.069 1.00 98.38 88 GLU A CA 1
ATOM 718 C C . GLU A 1 88 ? -0.253 0.367 -9.875 1.00 98.38 88 GLU A C 1
ATOM 720 O O . GLU A 1 88 ? -0.519 -0.406 -10.795 1.00 98.38 88 GLU A O 1
ATOM 725 N N . ARG A 1 89 ? -0.844 0.271 -8.681 1.00 98.44 89 ARG A N 1
ATOM 726 C CA . ARG A 1 89 ? -2.055 -0.527 -8.449 1.00 98.44 89 ARG A CA 1
ATOM 727 C C . ARG A 1 89 ? -2.950 0.125 -7.407 1.00 98.44 89 ARG A C 1
ATOM 729 O O . ARG A 1 89 ? -2.496 0.933 -6.593 1.00 98.44 89 ARG A O 1
ATOM 736 N N . LYS A 1 90 ? -4.224 -0.254 -7.405 1.00 98.62 90 LYS A N 1
ATOM 737 C CA . LYS A 1 90 ? -5.198 0.162 -6.393 1.00 98.62 90 LYS A CA 1
ATOM 738 C C . LYS A 1 90 ? -5.499 -1.005 -5.460 1.00 98.62 90 LYS A C 1
ATOM 740 O O . LYS A 1 90 ? -5.682 -2.133 -5.919 1.00 98.62 90 LYS A O 1
ATOM 745 N N . LEU A 1 91 ? -5.574 -0.712 -4.169 1.00 98.56 91 LEU A N 1
ATOM 746 C CA . LEU A 1 91 ? -5.952 -1.633 -3.106 1.00 98.56 91 LEU A CA 1
ATOM 747 C C . LEU A 1 91 ? -7.234 -1.123 -2.452 1.00 98.56 91 LEU A C 1
ATOM 749 O O . LEU A 1 91 ? -7.313 0.049 -2.075 1.00 98.56 91 LEU A O 1
ATOM 753 N N . LYS A 1 92 ? -8.225 -2.000 -2.307 1.00 98.50 92 LYS A N 1
ATOM 754 C CA . LYS A 1 92 ? -9.374 -1.762 -1.437 1.00 98.50 92 LYS A CA 1
ATOM 755 C C . LYS A 1 92 ? -9.014 -2.291 -0.056 1.00 98.50 92 LYS A C 1
ATOM 757 O O . LYS A 1 92 ? -8.753 -3.483 0.091 1.00 98.50 92 LYS A O 1
ATOM 762 N N . LEU A 1 93 ? -8.965 -1.401 0.925 1.00 98.25 93 LEU A N 1
ATOM 763 C CA . LEU A 1 93 ? -8.544 -1.705 2.287 1.00 98.25 93 LEU A CA 1
ATOM 764 C C . LEU A 1 93 ? -9.741 -1.597 3.227 1.00 98.25 93 LEU A C 1
ATOM 766 O O . LEU A 1 93 ? -10.533 -0.665 3.092 1.00 98.25 93 LEU A O 1
ATOM 770 N N . LYS A 1 94 ? -9.833 -2.511 4.190 1.00 97.69 94 LYS A N 1
ATOM 771 C CA . LYS A 1 94 ? -10.755 -2.443 5.324 1.00 97.69 94 LYS A CA 1
ATOM 772 C C . LYS A 1 94 ? -9.964 -2.201 6.599 1.00 97.69 94 LYS A C 1
ATOM 774 O O . LYS A 1 94 ? -8.972 -2.886 6.841 1.00 97.69 94 LYS A O 1
ATOM 779 N N . ILE A 1 95 ? -10.395 -1.238 7.402 1.00 96.75 95 ILE A N 1
ATOM 780 C CA . ILE A 1 95 ? -9.815 -0.984 8.719 1.00 96.75 95 ILE A CA 1
ATOM 781 C C . ILE A 1 95 ? -10.349 -2.037 9.686 1.00 96.75 95 ILE A C 1
ATOM 783 O O . ILE A 1 95 ? -11.557 -2.256 9.778 1.00 96.75 95 ILE A O 1
ATOM 787 N N . GLU A 1 96 ? -9.452 -2.704 10.399 1.00 94.44 96 GLU A N 1
ATOM 788 C CA . GLU A 1 96 ? -9.795 -3.682 11.426 1.00 94.44 96 GLU A CA 1
ATOM 789 C C . GLU A 1 96 ? -9.580 -3.092 12.821 1.00 94.44 96 GLU A C 1
ATOM 791 O O . GLU A 1 96 ? -8.912 -2.069 12.994 1.00 94.44 96 GLU A O 1
ATOM 796 N N . ASN A 1 97 ? -10.152 -3.745 13.833 1.00 85.38 97 ASN A N 1
ATOM 797 C CA . ASN A 1 97 ? -9.876 -3.380 15.216 1.00 85.38 97 ASN A CA 1
ATOM 798 C C . ASN A 1 97 ? -8.391 -3.602 15.503 1.00 85.38 97 ASN A C 1
ATOM 800 O O . ASN A 1 97 ? -7.879 -4.719 15.437 1.00 85.38 97 ASN A O 1
ATOM 804 N N . SER A 1 98 ? -7.703 -2.519 15.835 1.00 78.38 98 SER A N 1
ATOM 805 C CA . SER A 1 98 ? -6.300 -2.540 16.205 1.00 78.38 98 SER A CA 1
ATOM 806 C C . SER A 1 98 ? -6.188 -2.213 17.687 1.00 78.38 98 SER A C 1
ATOM 808 O O . SER A 1 98 ? -6.806 -1.270 18.171 1.00 78.38 98 SER A O 1
ATOM 810 N N . LYS A 1 99 ? -5.385 -2.988 18.428 1.00 77.75 99 LYS A N 1
ATOM 811 C CA . LYS A 1 99 ? -5.075 -2.676 19.838 1.00 77.75 99 LYS A CA 1
ATOM 812 C C . LYS A 1 99 ? -4.334 -1.341 19.974 1.00 77.75 99 LYS A C 1
ATOM 814 O O . LYS A 1 99 ? -4.330 -0.741 21.042 1.00 77.75 99 LYS A O 1
ATOM 819 N N . SER A 1 100 ? -3.685 -0.890 18.899 1.00 78.06 100 SER A N 1
ATOM 820 C CA . SER A 1 100 ? -3.161 0.466 18.780 1.00 78.06 100 SER A CA 1
ATOM 821 C C . SER A 1 100 ? -4.189 1.362 18.093 1.00 78.06 100 SER A C 1
ATOM 823 O O . SER A 1 100 ? -4.833 0.919 17.151 1.00 78.06 100 SER A O 1
ATOM 825 N N . ASN A 1 101 ? -4.249 2.652 18.441 1.00 90.62 101 ASN A N 1
ATOM 826 C CA . ASN A 1 101 ? -5.065 3.673 17.741 1.00 90.62 101 ASN A CA 1
ATOM 827 C C . ASN A 1 101 ? -4.567 3.966 16.302 1.00 90.62 101 ASN A C 1
ATOM 829 O O . ASN A 1 101 ? -4.708 5.071 15.775 1.00 90.62 101 ASN A O 1
ATOM 833 N N . GLN A 1 102 ? -3.872 3.008 15.695 1.00 94.00 102 GLN A N 1
ATOM 834 C CA . GLN A 1 102 ? -3.284 3.069 14.376 1.00 94.00 102 GLN A CA 1
ATOM 835 C C . GLN A 1 102 ? -3.429 1.717 13.695 1.00 94.00 102 GLN A C 1
ATOM 837 O O . GLN A 1 102 ? -3.244 0.658 14.308 1.00 94.00 102 GLN A O 1
ATOM 842 N N . ALA A 1 103 ? -3.704 1.794 12.405 1.00 95.06 103 ALA A N 1
ATOM 843 C CA . ALA A 1 103 ? -3.706 0.678 11.491 1.00 95.06 103 ALA A CA 1
ATOM 844 C C . ALA A 1 103 ? -2.648 0.955 10.422 1.00 95.06 103 ALA A C 1
ATOM 846 O O . ALA A 1 103 ? -2.553 2.076 9.906 1.00 95.06 103 ALA A O 1
ATOM 847 N N . THR A 1 104 ? -1.808 -0.035 10.137 1.00 96.56 104 THR A N 1
ATOM 848 C CA . THR A 1 104 ? -0.659 0.123 9.249 1.00 96.56 104 THR A CA 1
ATOM 849 C C . THR A 1 104 ? -0.583 -0.992 8.219 1.00 96.56 104 THR A C 1
ATOM 851 O O . THR A 1 104 ? -1.022 -2.120 8.435 1.00 96.56 104 THR A O 1
ATOM 854 N N . MET A 1 105 ? -0.013 -0.653 7.068 1.00 97.19 105 MET A N 1
ATOM 855 C CA . MET A 1 105 ? 0.321 -1.600 6.017 1.00 97.19 105 MET A CA 1
ATOM 856 C C . MET A 1 105 ? 1.724 -1.280 5.515 1.00 97.19 105 MET A C 1
ATOM 858 O O . MET A 1 105 ? 1.994 -0.165 5.060 1.00 97.19 105 MET A O 1
ATOM 862 N N . ARG A 1 106 ? 2.630 -2.250 5.591 1.00 97.69 106 ARG A N 1
ATOM 863 C CA . ARG A 1 106 ? 3.989 -2.111 5.073 1.00 97.69 106 ARG A CA 1
ATOM 864 C C . ARG A 1 106 ? 4.066 -2.709 3.679 1.00 97.69 106 ARG A C 1
ATOM 866 O O . ARG A 1 106 ? 3.670 -3.849 3.471 1.00 97.69 106 ARG A O 1
ATOM 873 N N . VAL A 1 107 ? 4.606 -1.946 2.739 1.00 97.56 107 VAL A N 1
ATOM 874 C CA . VAL A 1 107 ? 4.894 -2.407 1.381 1.00 97.56 107 VAL A CA 1
ATOM 875 C C . VAL A 1 107 ? 6.389 -2.635 1.259 1.00 97.56 107 VAL A C 1
ATOM 877 O O . VAL A 1 107 ? 7.185 -1.744 1.571 1.00 97.56 107 VAL A O 1
ATOM 880 N N . ILE A 1 108 ? 6.760 -3.836 0.827 1.00 96.06 108 ILE A N 1
ATOM 881 C CA . ILE A 1 108 ? 8.146 -4.277 0.702 1.00 96.06 108 ILE A CA 1
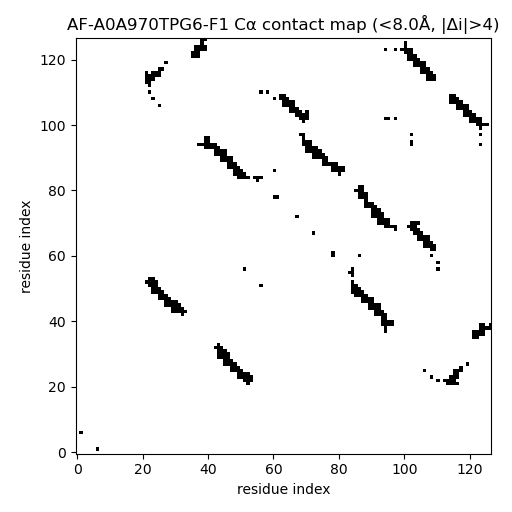ATOM 882 C C . ILE A 1 108 ? 8.374 -4.742 -0.729 1.00 96.06 108 ILE A C 1
ATOM 884 O O . ILE A 1 108 ? 7.816 -5.739 -1.188 1.00 96.06 108 ILE A O 1
ATOM 888 N N . ARG A 1 109 ? 9.252 -4.026 -1.418 1.00 92.94 109 ARG A N 1
ATOM 889 C CA . ARG A 1 109 ? 9.835 -4.422 -2.686 1.00 92.94 109 ARG A CA 1
ATOM 890 C C . ARG A 1 109 ? 11.240 -4.938 -2.413 1.00 92.94 109 ARG A C 1
ATOM 892 O O . ARG A 1 109 ? 12.122 -4.158 -2.078 1.00 92.94 109 ARG A O 1
ATOM 899 N N . THR A 1 110 ? 11.460 -6.237 -2.550 1.00 89.38 110 THR A N 1
ATOM 900 C CA . THR A 1 110 ? 12.814 -6.801 -2.480 1.00 89.38 110 THR A CA 1
ATOM 901 C C . THR A 1 110 ? 13.461 -6.736 -3.863 1.00 89.38 110 THR A C 1
ATOM 903 O O . THR A 1 110 ? 12.797 -7.052 -4.852 1.00 89.38 110 THR A O 1
ATOM 906 N N . CYS A 1 111 ? 14.725 -6.319 -3.927 1.00 85.44 111 CYS A N 1
ATOM 907 C CA . CYS A 1 111 ? 15.621 -6.535 -5.063 1.00 85.44 111 CYS A CA 1
ATOM 908 C C . CYS A 1 111 ? 17.061 -6.720 -4.556 1.00 85.44 111 CYS A C 1
ATOM 910 O O . CYS A 1 111 ? 17.339 -6.481 -3.378 1.00 85.44 111 CYS A O 1
ATOM 912 N N . ASP A 1 112 ? 17.960 -7.135 -5.444 1.00 83.12 112 ASP A N 1
ATOM 913 C CA . ASP A 1 112 ? 19.393 -7.337 -5.194 1.00 83.12 112 ASP A CA 1
ATOM 914 C C . ASP A 1 112 ? 20.154 -6.036 -4.875 1.00 83.12 112 ASP A C 1
ATOM 916 O O . ASP A 1 112 ? 21.278 -6.082 -4.380 1.00 83.12 112 ASP A O 1
ATOM 920 N N . LYS A 1 113 ? 19.545 -4.873 -5.135 1.00 81.88 113 LYS A N 1
ATOM 921 C CA . LYS A 1 113 ? 20.110 -3.535 -4.900 1.00 81.88 113 LYS A CA 1
ATOM 922 C C . LYS A 1 113 ? 19.466 -2.799 -3.724 1.00 81.88 113 LYS A C 1
ATOM 924 O O . LYS A 1 113 ? 19.299 -1.593 -3.775 1.00 81.88 113 LYS A O 1
ATOM 929 N N . GLU A 1 114 ? 19.071 -3.502 -2.669 1.00 82.00 114 GLU A N 1
ATOM 930 C CA . GLU A 1 114 ? 18.442 -2.906 -1.469 1.00 82.00 114 GLU A CA 1
ATOM 931 C C . GLU A 1 114 ? 16.993 -2.401 -1.629 1.00 82.00 114 GLU A C 1
ATOM 933 O O . GLU A 1 114 ? 16.460 -1.768 -0.723 1.00 82.00 114 GLU A O 1
ATOM 938 N N . GLY A 1 115 ? 16.292 -2.760 -2.707 1.00 87.00 115 GLY A N 1
ATOM 939 C CA . GLY A 1 115 ? 14.829 -2.691 -2.815 1.00 87.00 115 GLY A CA 1
ATOM 940 C C . GLY A 1 115 ? 14.171 -1.372 -2.384 1.00 87.00 115 GLY A C 1
ATOM 941 O O . GLY A 1 115 ? 14.732 -0.288 -2.502 1.00 87.00 115 GLY A O 1
ATOM 942 N N . GLY A 1 116 ? 12.941 -1.468 -1.884 1.00 90.88 116 GLY A N 1
ATOM 943 C CA . GLY A 1 116 ? 12.202 -0.348 -1.310 1.00 90.88 116 GLY A CA 1
ATOM 944 C C . GLY A 1 116 ? 11.253 -0.818 -0.216 1.00 90.88 116 GLY A C 1
ATOM 945 O O . GLY A 1 116 ? 10.630 -1.877 -0.322 1.00 90.88 116 GLY A O 1
ATOM 946 N N . ARG A 1 117 ? 11.140 -0.049 0.868 1.00 94.94 117 ARG A N 1
ATOM 947 C CA . ARG A 1 117 ? 10.238 -0.354 1.988 1.00 94.94 117 ARG A CA 1
ATOM 948 C C . ARG A 1 117 ? 9.553 0.917 2.460 1.00 94.94 117 ARG A C 1
ATOM 950 O O . ARG A 1 117 ? 10.225 1.891 2.777 1.00 94.94 117 ARG A O 1
ATOM 957 N N . LYS A 1 118 ? 8.222 0.904 2.559 1.00 95.75 118 LYS A N 1
ATOM 958 C CA . LYS A 1 118 ? 7.464 2.045 3.092 1.00 95.75 118 LYS A CA 1
ATOM 959 C C . LYS A 1 118 ? 6.207 1.598 3.813 1.00 95.75 118 LYS A C 1
ATOM 961 O O . LYS A 1 118 ? 5.552 0.645 3.399 1.00 95.75 118 LYS A O 1
ATOM 966 N N . THR A 1 119 ? 5.866 2.313 4.876 1.00 97.19 119 THR A N 1
ATOM 967 C CA . THR A 1 119 ? 4.679 2.041 5.687 1.00 97.19 119 THR A CA 1
ATOM 968 C C . THR A 1 119 ? 3.615 3.091 5.410 1.00 97.19 119 THR A C 1
ATOM 970 O O . THR A 1 119 ? 3.885 4.290 5.450 1.00 97.19 119 THR A O 1
ATOM 973 N N . PHE A 1 120 ? 2.407 2.629 5.117 1.00 97.31 120 PHE A N 1
ATOM 974 C CA . PHE A 1 120 ? 1.195 3.430 5.140 1.00 97.31 120 PHE A CA 1
ATOM 975 C C . PHE A 1 120 ? 0.552 3.299 6.522 1.00 97.31 120 PHE A C 1
ATOM 977 O O . PHE A 1 120 ? 0.443 2.186 7.036 1.00 97.31 120 PHE A O 1
ATOM 984 N N . SER A 1 121 ? 0.117 4.415 7.105 1.00 96.62 121 SER A N 1
ATOM 985 C CA . SER A 1 121 ? -0.496 4.449 8.434 1.00 96.62 121 SER A CA 1
ATOM 986 C C . SER A 1 121 ? -1.730 5.342 8.433 1.00 96.62 121 SER A C 1
ATOM 988 O O . SER A 1 121 ? -1.712 6.428 7.853 1.00 96.62 121 SER A O 1
ATOM 990 N N . VAL A 1 122 ? -2.777 4.911 9.134 1.00 96.19 122 VAL A N 1
ATOM 991 C CA . VAL A 1 122 ? -3.977 5.710 9.416 1.00 96.19 122 VAL A CA 1
ATOM 992 C C . VAL A 1 122 ? -4.318 5.646 10.899 1.00 96.19 122 VAL A C 1
ATOM 994 O O . VAL A 1 122 ? -4.010 4.661 11.572 1.00 96.19 122 VAL A O 1
ATOM 997 N N . LYS A 1 123 ? -4.952 6.704 11.414 1.00 95.88 123 LYS A N 1
ATOM 998 C CA . LYS A 1 123 ? -5.488 6.719 12.77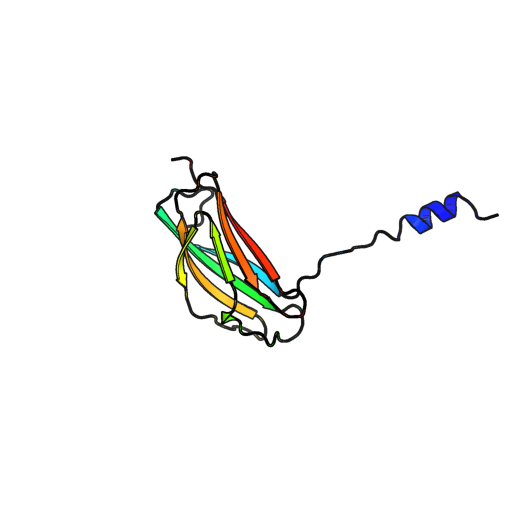9 1.00 95.88 123 LYS A CA 1
ATOM 999 C C . LYS A 1 123 ? -6.796 5.939 12.832 1.00 95.88 123 LYS A C 1
ATOM 1001 O O . LYS A 1 123 ? -7.613 6.050 11.915 1.00 95.88 123 LYS A O 1
ATOM 1006 N N . VAL A 1 124 ? -6.978 5.186 13.910 1.00 94.62 124 VAL A N 1
ATOM 1007 C CA . VAL A 1 124 ? -8.198 4.429 14.189 1.00 94.62 124 VAL A CA 1
ATOM 1008 C C . VAL A 1 124 ? -8.833 4.987 15.452 1.00 94.62 124 VAL A C 1
ATOM 1010 O O . VAL A 1 124 ? -8.160 5.075 16.482 1.00 94.62 124 VAL A O 1
ATOM 1013 N N . ALA A 1 125 ? -10.111 5.345 15.352 1.00 90.81 125 ALA A N 1
ATOM 1014 C CA . ALA A 1 125 ? -10.917 5.784 16.476 1.00 90.81 125 ALA A CA 1
ATOM 1015 C C . ALA A 1 125 ? -10.948 4.693 17.539 1.00 90.81 125 ALA A C 1
ATOM 1017 O O . ALA A 1 125 ? -11.124 3.513 17.227 1.00 90.81 125 ALA A O 1
ATOM 1018 N N . LYS A 1 126 ? -10.803 5.100 18.800 1.00 79.88 126 LYS A N 1
ATOM 1019 C CA . LYS A 1 126 ? -11.053 4.199 19.921 1.00 79.88 126 LYS A CA 1
ATOM 1020 C C . LYS A 1 126 ? -12.518 3.777 19.870 1.00 79.88 126 LYS A C 1
ATOM 1022 O O . LYS A 1 126 ? -13.404 4.630 19.889 1.00 79.88 126 LYS A O 1
ATOM 1027 N N . SER A 1 127 ? -12.731 2.476 19.737 1.00 63.41 127 SER A N 1
ATOM 1028 C CA . SER A 1 127 ? -14.015 1.819 19.973 1.00 63.41 127 SER A CA 1
ATOM 1029 C C . SER A 1 127 ? -14.365 1.851 21.452 1.00 63.41 127 SER A C 1
ATOM 1031 O O . SER A 1 127 ? -13.430 1.593 22.247 1.00 63.41 127 SER A O 1
#

Solvent-accessible surface area (backbone atoms only — not comparable to full-atom values): 7381 Å² total; per-residue (Å²): 134,81,59,68,77,62,52,57,61,62,61,68,64,74,73,76,70,91,70,87,77,53,28,25,49,73,48,80,44,70,77,40,75,80,63,88,57,40,50,62,73,41,64,37,33,36,36,44,35,39,36,46,74,54,68,80,69,89,62,65,79,85,68,52,42,76,49,68,43,28,37,44,79,76,46,68,56,72,78,42,67,90,43,95,50,31,39,36,32,45,34,38,33,32,33,41,83,41,100,48,64,44,25,33,39,36,42,38,39,80,50,98,66,70,14,22,77,47,74,49,76,47,41,34,54,87,127

Foldseek 3Di:
DPDPVVVVVVVVVVPPDPDPDAQKDKDKDFPDDDDLAAEAFDKTKIKIKIAGPDPQFPDDPVPKDKDWAQKDFPDKDDWDPPDGRIIMIMTIMGGHDHPDQKTKMKIFADGPRNGDIDMDMHGYDDD

pLDDT: mean 87.38, std 14.53, range [51.88, 98.62]